Protein AF-A0A935HUW9-F1 (afdb_monomer_lite)

Foldseek 3Di:
DDCPVVPPPDDDDPDDDDDFQPADPVRPDTDDDDDDDDQKDKDFPAQVVQVVVVQWDQDPVRDIDGDGDMDIDGNPVSVVVRQQVVAADPVGGDDDDPPPPDPDDQDQPDCVPPVSVVVSVVVVVVVPPDDD

Structure (mmCIF, N/CA/C/O backbone):
data_AF-A0A935HUW9-F1
#
_entry.id   AF-A0A935HUW9-F1
#
loop_
_atom_site.group_PDB
_atom_site.id
_atom_site.type_symbol
_atom_site.label_atom_id
_atom_site.label_alt_id
_atom_site.label_comp_id
_atom_site.label_asym_id
_atom_site.label_entity_id
_atom_site.label_seq_id
_atom_site.pdbx_PDB_ins_code
_atom_site.Cartn_x
_atom_site.Cartn_y
_atom_site.Cartn_z
_atom_site.occupancy
_atom_site.B_iso_or_equiv
_atom_site.auth_seq_id
_atom_site.auth_comp_id
_atom_site.auth_asym_id
_atom_site.auth_atom_id
_atom_site.pdbx_PDB_model_num
ATOM 1 N N . MET A 1 1 ? -12.481 -4.067 -45.405 1.00 75.75 1 MET A N 1
ATOM 2 C CA . MET A 1 1 ? -11.153 -3.472 -45.170 1.00 75.75 1 MET A CA 1
ATOM 3 C C . MET A 1 1 ? -10.229 -4.597 -44.748 1.00 75.75 1 MET A C 1
ATOM 5 O O . MET A 1 1 ? -10.539 -5.276 -43.775 1.00 75.75 1 MET A O 1
ATOM 9 N N . ASP A 1 2 ? -9.180 -4.850 -45.519 1.00 87.50 2 ASP A N 1
ATOM 10 C CA . ASP A 1 2 ? -8.134 -5.825 -45.211 1.00 87.50 2 ASP A CA 1
ATOM 11 C C . ASP A 1 2 ? -6.940 -5.060 -44.645 1.00 87.50 2 ASP A C 1
ATOM 13 O O . ASP A 1 2 ? -6.201 -4.420 -45.383 1.00 87.50 2 ASP A O 1
ATOM 17 N N . LEU A 1 3 ? -6.748 -5.124 -43.330 1.00 89.38 3 LEU A N 1
ATOM 18 C CA . LEU A 1 3 ? -5.709 -4.354 -42.646 1.00 89.38 3 LEU A CA 1
ATOM 19 C C . LEU A 1 3 ? -4.288 -4.691 -43.119 1.00 89.38 3 LEU A C 1
ATOM 21 O O . LEU A 1 3 ? -3.433 -3.813 -43.087 1.00 89.38 3 LEU A O 1
ATOM 25 N N . LYS A 1 4 ? -4.027 -5.922 -43.581 1.00 87.25 4 LYS A N 1
ATOM 26 C CA . LYS A 1 4 ? -2.692 -6.311 -44.063 1.00 87.25 4 LYS A CA 1
ATOM 27 C C . LYS A 1 4 ? -2.377 -5.697 -45.423 1.00 87.25 4 LYS A C 1
ATOM 29 O O . LYS A 1 4 ? -1.228 -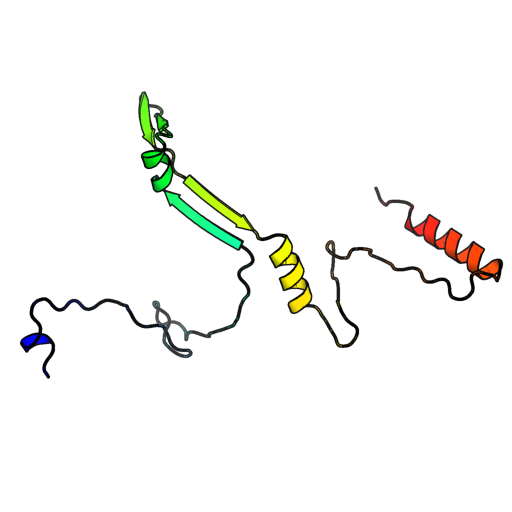5.356 -45.688 1.00 87.25 4 LYS A O 1
ATOM 34 N N . ARG A 1 5 ? -3.385 -5.578 -46.288 1.00 90.69 5 ARG A N 1
ATOM 35 C CA . ARG A 1 5 ? -3.249 -4.964 -47.616 1.00 90.69 5 ARG A CA 1
ATOM 36 C C . ARG A 1 5 ? -3.359 -3.442 -47.553 1.00 90.69 5 ARG A C 1
ATOM 38 O O . ARG A 1 5 ? -2.594 -2.740 -48.207 1.00 90.69 5 ARG A O 1
ATOM 45 N N . ASP A 1 6 ? -4.332 -2.955 -46.790 1.00 94.25 6 ASP A N 1
ATOM 46 C CA . ASP A 1 6 ? -4.763 -1.558 -46.782 1.00 94.25 6 ASP A CA 1
ATOM 47 C C . ASP A 1 6 ? -3.874 -0.686 -45.871 1.00 94.25 6 ASP A C 1
ATOM 49 O O . ASP A 1 6 ? -3.817 0.527 -46.066 1.00 94.25 6 ASP A O 1
ATOM 53 N N . VAL A 1 7 ? -3.138 -1.279 -44.915 1.00 93.25 7 VAL A N 1
ATOM 54 C CA . VAL A 1 7 ? -2.237 -0.563 -43.993 1.00 93.25 7 VAL A CA 1
ATOM 55 C C . VAL A 1 7 ? -0.826 -1.157 -44.037 1.00 93.25 7 VAL A C 1
ATOM 57 O O . VAL A 1 7 ? -0.540 -2.214 -43.476 1.00 93.25 7 VAL A O 1
ATOM 60 N N . LYS A 1 8 ? 0.096 -0.450 -44.698 1.00 90.94 8 LYS A N 1
ATOM 61 C CA . LYS A 1 8 ? 1.508 -0.852 -44.775 1.00 90.94 8 LYS A CA 1
ATOM 62 C C . LYS A 1 8 ? 2.200 -0.674 -43.419 1.00 90.94 8 LYS A C 1
ATOM 64 O O . LYS A 1 8 ? 2.076 0.378 -42.804 1.00 90.94 8 LYS A O 1
ATOM 69 N N . GLY A 1 9 ? 2.971 -1.679 -42.997 1.00 90.62 9 GLY A N 1
ATOM 70 C CA . GLY A 1 9 ? 3.765 -1.624 -41.762 1.00 90.62 9 GLY A CA 1
ATOM 71 C C . GLY A 1 9 ? 2.964 -1.845 -40.477 1.00 90.62 9 GLY A C 1
ATOM 72 O O . GLY A 1 9 ? 3.394 -1.405 -39.417 1.00 90.62 9 GLY A O 1
ATOM 73 N N . ILE A 1 10 ? 1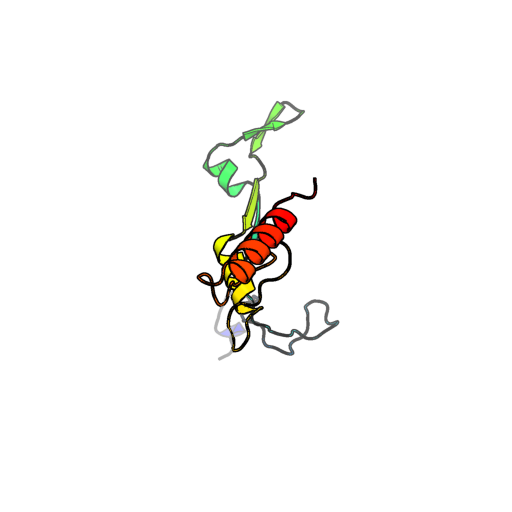.797 -2.496 -40.554 1.00 93.44 10 ILE A N 1
ATOM 74 C CA . ILE A 1 10 ? 0.999 -2.791 -39.363 1.00 93.44 10 ILE A CA 1
ATOM 75 C C . ILE A 1 10 ? 1.752 -3.727 -38.404 1.00 93.44 10 ILE A C 1
ATOM 77 O O . ILE A 1 10 ? 2.183 -4.818 -38.780 1.00 93.44 10 ILE A O 1
ATOM 81 N N . GLU A 1 11 ? 1.875 -3.303 -37.146 1.00 93.06 11 GLU A N 1
ATOM 82 C CA . GLU A 1 11 ? 2.394 -4.117 -36.050 1.00 93.06 11 GLU A CA 1
ATOM 83 C C . GLU A 1 11 ? 1.262 -4.534 -35.114 1.00 93.06 11 GLU A C 1
ATOM 85 O O . GLU A 1 11 ? 0.382 -3.743 -34.774 1.00 93.06 11 GLU A O 1
ATOM 90 N N . TYR A 1 12 ? 1.316 -5.780 -34.652 1.00 93.56 12 TYR A N 1
ATOM 91 C CA . TYR A 1 12 ? 0.394 -6.295 -33.648 1.00 93.56 12 TYR A CA 1
ATOM 92 C C . TYR A 1 12 ? 1.092 -6.291 -32.289 1.00 93.56 12 TYR A C 1
ATOM 94 O O . TYR A 1 12 ? 2.178 -6.854 -32.136 1.00 93.56 12 TYR A O 1
ATOM 102 N N . LYS A 1 13 ? 0.470 -5.642 -31.306 1.00 95.62 13 LYS A N 1
ATOM 103 C CA . LYS A 1 13 ? 0.937 -5.557 -29.917 1.00 95.62 13 LYS A CA 1
ATOM 104 C C . LYS A 1 13 ? -0.220 -5.870 -28.975 1.00 95.62 13 LYS A C 1
ATOM 106 O O . LYS A 1 13 ? -1.384 -5.775 -29.368 1.00 95.62 13 LYS A O 1
ATOM 111 N N . ASP A 1 14 ? 0.105 -6.210 -27.733 1.00 94.44 14 ASP A N 1
ATOM 112 C CA . ASP A 1 14 ? -0.899 -6.328 -26.680 1.00 94.44 14 ASP A CA 1
ATOM 113 C C . ASP A 1 14 ? -1.296 -4.935 -26.183 1.00 94.44 14 ASP A C 1
ATOM 115 O O . ASP A 1 14 ? -0.524 -4.251 -25.513 1.00 94.44 14 ASP A O 1
ATOM 119 N N . LEU A 1 15 ? -2.474 -4.484 -26.608 1.00 95.38 15 LEU A N 1
ATOM 120 C CA . LEU A 1 15 ? -2.989 -3.135 -26.353 1.00 95.38 15 LEU A CA 1
ATOM 121 C C . LEU A 1 15 ? -4.369 -3.157 -25.692 1.00 95.38 15 LEU A C 1
ATOM 123 O O . LEU A 1 15 ? -4.934 -2.101 -25.406 1.00 95.38 15 LEU A O 1
ATOM 127 N N . ARG A 1 16 ? -4.952 -4.345 -25.500 1.00 96.25 16 ARG A N 1
ATOM 128 C CA . ARG A 1 16 ? -6.306 -4.477 -24.961 1.00 96.25 16 ARG A CA 1
ATOM 129 C C . ARG A 1 16 ? -6.249 -4.692 -23.458 1.00 96.25 16 ARG A C 1
ATOM 131 O O . ARG A 1 16 ? -5.347 -5.337 -22.940 1.00 96.25 16 ARG A O 1
ATOM 138 N N . VAL A 1 17 ? -7.279 -4.224 -22.765 1.00 96.12 17 VAL A N 1
ATOM 139 C CA . VAL A 1 17 ? -7.487 -4.610 -21.371 1.00 96.12 17 VAL A CA 1
ATOM 140 C C . VAL A 1 17 ? -8.049 -6.029 -21.338 1.00 96.12 17 VAL A C 1
ATOM 142 O O . VAL A 1 17 ? -8.905 -6.409 -22.146 1.00 96.12 17 VAL A O 1
ATOM 145 N N . VAL A 1 18 ? -7.528 -6.818 -20.411 1.00 96.25 18 VAL A N 1
ATOM 146 C CA . VAL A 1 18 ? -7.970 -8.183 -20.143 1.00 96.25 18 VAL A CA 1
ATOM 147 C C . VAL A 1 18 ? -9.415 -8.213 -19.633 1.00 96.25 18 VAL A C 1
ATOM 149 O O . VAL A 1 18 ? -9.873 -7.269 -18.984 1.00 96.25 18 VAL A O 1
ATOM 152 N N . LYS A 1 19 ? -10.142 -9.297 -19.913 1.00 96.94 19 LYS A N 1
ATOM 153 C CA . LYS A 1 19 ? -11.491 -9.530 -19.371 1.00 96.94 19 LYS A CA 1
ATOM 154 C C . LYS A 1 19 ? -11.475 -10.655 -18.341 1.00 96.94 19 LYS A C 1
ATOM 156 O O . LYS A 1 19 ? -10.656 -11.568 -18.410 1.00 96.94 19 LYS A O 1
ATOM 161 N N . GLU A 1 20 ? -12.405 -10.597 -17.393 1.00 97.38 20 GLU A N 1
ATOM 162 C CA . GLU A 1 20 ? -12.604 -11.689 -16.443 1.00 97.38 20 GLU A CA 1
ATOM 163 C C . GLU A 1 20 ? -12.953 -12.993 -17.181 1.00 97.38 20 GLU A C 1
ATOM 165 O O . GLU A 1 20 ? -13.722 -12.994 -18.144 1.00 97.38 20 GLU A O 1
ATOM 170 N N . GLY A 1 21 ? -12.359 -14.102 -16.742 1.00 97.19 21 GLY A N 1
ATOM 171 C CA . GLY A 1 21 ? -12.525 -15.427 -17.337 1.00 97.19 21 GLY A CA 1
ATOM 172 C C . GLY A 1 21 ? -11.552 -15.770 -18.471 1.00 97.19 21 GLY A C 1
ATOM 173 O O . GLY A 1 21 ? -11.542 -16.927 -18.898 1.00 97.19 21 GLY A O 1
ATOM 174 N N . GLU A 1 22 ? -10.734 -14.823 -18.942 1.00 97.38 22 GLU A N 1
ATOM 175 C CA . GLU A 1 22 ? -9.672 -15.095 -19.922 1.00 97.38 22 GLU A CA 1
ATOM 176 C C . GLU A 1 22 ? -8.538 -15.941 -19.323 1.00 97.38 22 GLU A C 1
ATOM 178 O O . GLU A 1 22 ? -8.369 -16.004 -18.106 1.00 97.38 22 GLU A O 1
ATOM 183 N N . GLU A 1 23 ? -7.774 -16.628 -20.173 1.00 97.12 23 GLU A N 1
ATOM 184 C CA . GLU A 1 23 ? -6.675 -17.493 -19.733 1.00 97.12 23 GLU A CA 1
ATOM 185 C C . GLU A 1 23 ? -5.495 -16.688 -19.183 1.00 97.12 23 GLU A C 1
ATOM 187 O O . GLU A 1 23 ? -5.158 -15.609 -19.677 1.00 97.12 23 GLU A O 1
ATOM 192 N N . THR A 1 24 ? -4.821 -17.247 -18.180 1.00 95.81 24 THR A N 1
ATOM 193 C CA . THR A 1 24 ? -3.508 -16.762 -17.759 1.00 95.81 24 THR A CA 1
ATOM 194 C C . THR A 1 24 ? -2.463 -16.978 -18.854 1.00 95.81 24 THR A C 1
ATOM 196 O O . THR A 1 24 ? -2.604 -17.839 -19.721 1.00 95.81 24 THR A O 1
ATOM 199 N N . ILE A 1 25 ? -1.363 -16.222 -18.796 1.00 93.75 25 ILE A N 1
ATOM 200 C CA . ILE A 1 25 ? -0.262 -16.317 -19.774 1.00 93.75 25 ILE A CA 1
ATOM 201 C C . ILE A 1 25 ? 0.322 -17.741 -19.831 1.00 93.75 25 ILE A C 1
ATOM 203 O O . ILE A 1 25 ? 0.706 -18.212 -20.900 1.00 93.75 25 ILE A O 1
ATOM 207 N N . ASP A 1 26 ? 0.348 -18.450 -18.699 1.00 95.81 26 ASP A N 1
ATOM 208 C CA 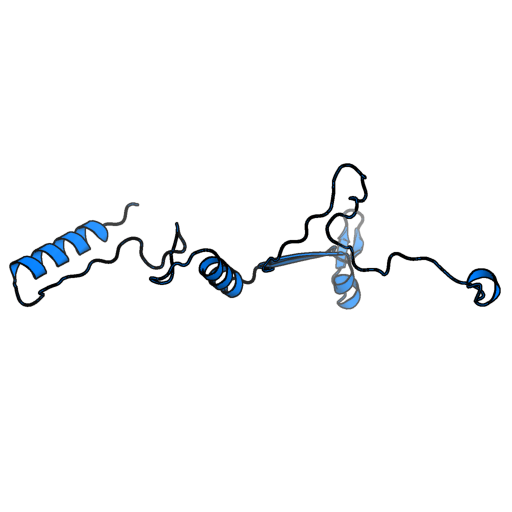. ASP A 1 26 ? 0.795 -19.845 -18.607 1.00 95.81 26 ASP A CA 1
ATOM 209 C C . ASP A 1 26 ? -0.301 -20.883 -18.927 1.00 95.81 26 ASP A C 1
ATOM 211 O O . ASP A 1 26 ? -0.022 -22.082 -18.909 1.00 95.81 26 ASP A O 1
ATOM 215 N N . ARG A 1 27 ? -1.530 -20.432 -19.229 1.00 94.44 27 ARG A N 1
ATOM 216 C CA . ARG A 1 27 ? -2.730 -21.225 -19.561 1.00 94.44 27 ARG A CA 1
ATOM 217 C C . ARG A 1 27 ? -3.151 -22.256 -18.513 1.00 94.44 27 ARG A C 1
ATOM 219 O O . ARG A 1 27 ? -3.834 -23.226 -18.834 1.00 94.44 27 ARG A O 1
ATOM 226 N N . LYS A 1 28 ? -2.755 -22.075 -17.252 1.00 96.94 28 LYS A N 1
ATOM 227 C CA . LYS A 1 28 ? -3.114 -23.008 -16.169 1.00 96.94 28 LYS A CA 1
ATOM 228 C C . LYS A 1 28 ? -4.408 -22.640 -15.456 1.00 96.94 28 LYS A C 1
ATOM 230 O O . LYS A 1 28 ? -4.969 -23.474 -14.749 1.00 96.94 28 LYS A O 1
ATOM 235 N N . SER A 1 29 ? -4.875 -21.404 -15.598 1.00 96.75 29 SER A N 1
ATOM 236 C CA . SER A 1 29 ? -6.046 -20.907 -14.880 1.00 96.75 29 SER A CA 1
ATOM 237 C C . SER A 1 29 ? -6.729 -19.761 -15.629 1.00 96.75 29 SER A C 1
ATOM 239 O O . SER A 1 29 ? -6.302 -19.343 -16.706 1.00 96.75 29 SER A O 1
ATOM 241 N N . LYS A 1 30 ? -7.850 -19.290 -15.071 1.00 97.81 30 LYS A N 1
ATOM 242 C CA . LYS A 1 30 ? -8.617 -18.156 -15.591 1.00 97.81 30 LYS A CA 1
ATOM 243 C C . LYS A 1 30 ? -8.428 -16.931 -14.708 1.00 97.81 30 LYS A C 1
ATOM 245 O O . LYS A 1 30 ? -8.349 -17.043 -13.485 1.00 97.81 30 LYS A O 1
ATOM 250 N N . ILE A 1 31 ? -8.399 -15.765 -15.336 1.00 97.31 31 ILE A N 1
ATOM 251 C CA . ILE A 1 31 ? -8.226 -14.475 -14.681 1.00 97.31 31 ILE A CA 1
ATOM 252 C C . ILE A 1 31 ? -9.511 -14.106 -13.944 1.00 97.31 31 ILE A C 1
ATOM 254 O O . ILE A 1 31 ? -10.586 -14.053 -14.539 1.00 97.31 31 ILE A O 1
ATOM 258 N N . LYS A 1 32 ? -9.380 -13.826 -12.647 1.00 97.06 32 LYS A N 1
ATOM 259 C CA . LYS A 1 32 ? -10.427 -13.243 -11.804 1.00 97.06 32 LYS A CA 1
ATOM 260 C C . LYS A 1 32 ? -10.097 -11.776 -11.563 1.00 97.06 32 LYS A C 1
ATOM 262 O O . LYS A 1 32 ? -8.951 -11.463 -11.235 1.00 97.06 32 LYS A O 1
ATOM 267 N N . ILE A 1 33 ? -11.079 -10.890 -11.692 1.00 96.56 33 ILE A N 1
ATOM 268 C CA . ILE A 1 33 ? -10.877 -9.454 -11.471 1.00 96.56 33 ILE A CA 1
ATOM 269 C C . ILE A 1 33 ? -11.506 -9.078 -10.131 1.00 96.56 33 ILE A C 1
ATOM 271 O O . ILE A 1 33 ? -12.686 -9.307 -9.890 1.00 96.56 33 ILE A O 1
ATOM 275 N N . THR A 1 34 ? -10.709 -8.488 -9.243 1.00 95.94 34 THR A N 1
ATOM 276 C CA . THR A 1 34 ? -11.183 -7.961 -7.960 1.00 95.94 34 THR A CA 1
ATOM 277 C C . THR A 1 34 ? -10.833 -6.490 -7.831 1.00 95.94 34 THR A C 1
ATOM 279 O O . THR A 1 34 ? -9.860 -6.014 -8.417 1.00 95.94 34 THR A O 1
ATOM 282 N N . ARG A 1 35 ? -11.619 -5.765 -7.036 1.00 95.06 35 ARG A N 1
ATOM 283 C CA . ARG A 1 35 ? -11.256 -4.415 -6.605 1.00 95.06 35 ARG A CA 1
ATOM 284 C C . ARG A 1 35 ? -10.277 -4.513 -5.443 1.00 95.06 35 ARG A C 1
ATOM 286 O O . ARG A 1 35 ? -10.417 -5.384 -4.586 1.00 95.06 35 ARG A O 1
ATOM 293 N N . ALA A 1 36 ? -9.296 -3.624 -5.437 1.00 95.19 36 ALA A N 1
ATOM 294 C CA . ALA A 1 36 ? -8.294 -3.519 -4.391 1.00 95.19 36 ALA A CA 1
ATOM 295 C C . ALA A 1 36 ? -7.902 -2.051 -4.210 1.00 95.19 36 ALA A C 1
ATOM 297 O O . ALA A 1 36 ? -8.045 -1.247 -5.133 1.00 95.19 36 ALA A O 1
ATOM 298 N N . ILE A 1 37 ? -7.397 -1.721 -3.024 1.00 96.06 37 ILE A N 1
ATOM 299 C CA . ILE A 1 37 ? -6.812 -0.414 -2.734 1.00 96.06 37 ILE A CA 1
ATOM 300 C C . ILE A 1 37 ? -5.296 -0.585 -2.721 1.00 96.06 37 ILE A C 1
ATOM 302 O O . ILE A 1 37 ? -4.759 -1.386 -1.957 1.00 96.06 37 ILE A O 1
ATOM 306 N N . GLU A 1 38 ? -4.598 0.167 -3.567 1.00 97.38 38 GLU A N 1
ATOM 307 C CA . GLU A 1 38 ? -3.138 0.190 -3.563 1.00 97.38 38 GLU A CA 1
ATOM 308 C C . GLU A 1 38 ? -2.638 0.996 -2.358 1.00 97.38 38 GLU A C 1
ATOM 310 O O . GLU A 1 38 ? -2.715 2.230 -2.335 1.00 97.38 38 GLU A O 1
ATOM 315 N N . VAL A 1 39 ? -2.132 0.283 -1.350 1.00 97.38 39 VAL A N 1
ATOM 316 C CA . VAL A 1 39 ? -1.550 0.866 -0.129 1.00 97.38 39 VAL A CA 1
ATOM 317 C C . VAL A 1 39 ? -0.046 1.109 -0.238 1.00 97.38 39 VAL A C 1
ATOM 319 O O . VAL A 1 39 ? 0.514 1.848 0.566 1.00 97.38 39 VAL A O 1
ATOM 322 N N . GLY A 1 40 ? 0.614 0.531 -1.240 1.00 97.94 40 GLY A N 1
ATOM 323 C CA . GLY A 1 40 ? 2.038 0.715 -1.470 1.00 97.94 40 GLY A CA 1
ATOM 324 C C . GLY A 1 40 ? 2.497 0.163 -2.813 1.00 97.94 40 GLY A C 1
ATOM 325 O O . GLY A 1 40 ? 1.792 -0.623 -3.446 1.00 97.94 40 GLY A O 1
ATOM 326 N N . HIS A 1 41 ? 3.692 0.580 -3.220 1.00 98.44 41 HIS A N 1
ATOM 327 C CA . HIS A 1 41 ? 4.301 0.224 -4.496 1.00 98.44 41 HIS A CA 1
ATOM 328 C C . HIS A 1 41 ? 5.820 0.119 -4.350 1.00 98.44 41 HIS A C 1
ATOM 330 O O . HIS A 1 41 ? 6.448 0.905 -3.635 1.00 98.44 41 HIS A O 1
ATOM 336 N N . ILE A 1 42 ? 6.413 -0.836 -5.062 1.00 98.12 42 ILE A N 1
ATOM 337 C CA . ILE A 1 42 ? 7.863 -0.995 -5.180 1.00 98.12 42 ILE A CA 1
ATOM 338 C C . ILE A 1 42 ? 8.293 -0.854 -6.641 1.00 98.12 42 ILE A C 1
ATOM 340 O O . ILE A 1 42 ? 7.711 -1.466 -7.534 1.00 98.12 42 ILE A O 1
ATOM 344 N N . PHE A 1 43 ? 9.333 -0.069 -6.896 1.00 98.06 43 PHE A N 1
ATOM 345 C CA . PHE A 1 43 ? 9.835 0.174 -8.244 1.00 98.06 43 PHE A CA 1
ATOM 346 C C . PHE A 1 43 ? 11.310 -0.191 -8.357 1.00 98.06 43 PHE A C 1
ATOM 348 O O . PHE A 1 43 ? 12.139 0.252 -7.562 1.00 98.06 43 PHE A O 1
ATOM 355 N N . LYS A 1 44 ? 11.652 -0.932 -9.415 1.00 98.00 44 LYS A N 1
ATOM 356 C CA . LYS A 1 44 ? 13.027 -1.027 -9.914 1.00 98.00 44 LYS A CA 1
ATOM 357 C C . LYS A 1 44 ? 13.259 0.162 -10.838 1.00 98.00 44 LYS A C 1
ATOM 359 O O . LYS A 1 44 ? 12.817 0.149 -11.983 1.00 98.00 44 LYS A O 1
ATOM 364 N N . LEU A 1 45 ? 13.904 1.203 -10.324 1.00 97.75 45 LEU A N 1
ATOM 365 C CA . LEU A 1 45 ? 14.145 2.432 -11.081 1.00 97.75 45 LEU A CA 1
ATOM 366 C C . LEU A 1 45 ? 15.341 2.303 -12.030 1.00 97.75 45 LEU A C 1
ATOM 368 O O . LEU A 1 45 ? 15.439 3.058 -12.998 1.00 97.75 45 LEU A O 1
ATOM 372 N N . GLY A 1 46 ? 16.239 1.352 -11.759 1.00 97.94 46 GLY A N 1
ATOM 373 C CA . GLY A 1 46 ? 17.470 1.195 -12.522 1.00 97.94 46 GLY A CA 1
ATOM 374 C C . GLY A 1 46 ? 18.331 2.445 -12.378 1.00 97.94 46 GLY A C 1
ATOM 375 O O . GLY A 1 46 ? 18.464 2.982 -11.281 1.00 97.94 46 GLY A O 1
ATOM 376 N N . THR A 1 47 ? 18.885 2.928 -13.482 1.00 98.12 47 THR A N 1
ATOM 377 C CA . THR A 1 47 ? 19.804 4.074 -13.503 1.00 98.12 47 THR A CA 1
ATOM 378 C C . THR A 1 47 ? 19.132 5.384 -13.915 1.00 98.12 47 THR A C 1
ATOM 380 O O . THR A 1 47 ? 19.784 6.423 -13.912 1.00 98.12 47 THR A O 1
ATOM 383 N N . LYS A 1 48 ? 17.819 5.372 -14.205 1.00 97.56 48 LYS A N 1
ATOM 384 C CA . LYS A 1 48 ? 17.069 6.506 -14.780 1.00 97.56 48 LYS A CA 1
ATOM 385 C C . LYS A 1 48 ? 17.352 7.847 -14.092 1.00 97.56 48 LYS A C 1
ATOM 387 O O . LYS A 1 48 ? 17.575 8.849 -14.762 1.00 97.56 48 LYS A O 1
ATOM 392 N N . TYR A 1 49 ? 17.304 7.875 -12.760 1.00 97.62 49 TYR A N 1
ATOM 393 C CA . TYR A 1 49 ? 17.542 9.099 -11.987 1.00 97.62 49 TYR A CA 1
ATOM 394 C C . TYR A 1 49 ? 19.024 9.341 -11.720 1.00 97.62 49 TYR A C 1
ATOM 396 O O . TYR A 1 49 ? 19.460 10.487 -11.730 1.00 97.62 49 TYR A O 1
ATOM 404 N N . ALA A 1 50 ? 19.797 8.276 -11.509 1.00 97.62 50 ALA A N 1
ATOM 405 C CA . ALA A 1 50 ? 21.227 8.373 -11.263 1.00 97.62 50 ALA A CA 1
ATOM 406 C C . ALA A 1 50 ? 21.973 8.995 -12.452 1.00 97.62 50 ALA A C 1
ATOM 408 O O . ALA A 1 50 ? 22.805 9.875 -12.257 1.00 97.62 50 ALA A O 1
ATOM 409 N N . GLU A 1 51 ? 21.622 8.609 -13.680 1.00 97.31 51 GLU A N 1
ATOM 410 C CA . GLU A 1 51 ? 22.168 9.200 -14.906 1.00 97.31 51 GLU A CA 1
ATOM 411 C C . GLU A 1 51 ? 21.772 10.671 -15.055 1.00 97.31 51 GLU A C 1
ATOM 413 O O . GLU A 1 51 ? 22.627 11.513 -15.317 1.00 97.31 51 GLU A O 1
ATOM 418 N N . ALA A 1 52 ? 20.495 10.995 -14.831 1.00 97.62 52 ALA A N 1
ATOM 419 C CA . ALA A 1 52 ? 19.990 12.359 -14.968 1.00 97.62 52 ALA A CA 1
ATOM 420 C C . ALA A 1 52 ? 20.578 13.334 -13.930 1.00 97.62 52 ALA A C 1
ATOM 422 O O . ALA A 1 52 ? 20.748 14.513 -14.228 1.00 97.62 52 ALA A O 1
ATOM 423 N N . LEU A 1 53 ? 20.874 12.854 -12.717 1.00 97.62 53 LEU A N 1
ATOM 424 C CA . LEU A 1 53 ? 21.365 13.666 -11.596 1.00 97.62 53 LEU A CA 1
ATOM 425 C C . LEU A 1 53 ? 22.882 13.558 -11.377 1.00 97.62 53 LEU A C 1
ATOM 427 O O . LEU A 1 53 ? 23.413 14.207 -10.480 1.00 97.62 53 LEU A O 1
ATOM 431 N N . GLY A 1 54 ? 23.583 12.733 -12.160 1.00 96.56 54 GLY A N 1
ATOM 432 C CA . GLY A 1 54 ? 25.023 12.512 -12.011 1.00 96.56 54 GLY A CA 1
ATOM 433 C C . GLY A 1 54 ? 25.420 11.731 -10.752 1.00 96.56 54 GLY A C 1
ATOM 434 O O . GLY A 1 54 ? 26.556 11.844 -10.298 1.00 96.56 54 GLY A O 1
ATOM 435 N N . ALA A 1 55 ? 24.516 10.932 -10.179 1.00 97.88 55 ALA A N 1
ATOM 436 C CA . ALA A 1 55 ? 24.815 10.103 -9.013 1.00 97.88 55 ALA A CA 1
ATOM 437 C C . ALA A 1 55 ? 25.590 8.842 -9.435 1.00 97.88 55 ALA A C 1
ATOM 439 O O . ALA A 1 55 ? 25.012 7.864 -9.920 1.00 97.88 55 ALA A O 1
ATOM 440 N N . LYS A 1 56 ? 26.911 8.868 -9.248 1.00 97.88 56 LYS A N 1
ATOM 441 C CA . LYS A 1 56 ? 27.831 7.790 -9.633 1.00 97.88 56 LYS A CA 1
ATOM 442 C C . LYS A 1 56 ? 28.632 7.265 -8.442 1.00 97.88 56 LYS A C 1
ATOM 444 O O . LYS A 1 56 ? 28.766 7.944 -7.428 1.00 97.88 56 LYS A O 1
ATOM 449 N N . PHE A 1 57 ? 29.189 6.070 -8.595 1.00 97.44 57 PHE A N 1
ATOM 450 C CA . PHE A 1 57 ? 30.153 5.469 -7.675 1.00 97.44 57 PHE A CA 1
ATOM 451 C C . PHE A 1 57 ? 31.315 4.847 -8.462 1.00 97.44 57 PHE A C 1
ATOM 453 O O . PHE A 1 57 ? 31.168 4.550 -9.648 1.00 97.44 57 PHE A O 1
ATOM 460 N N . LEU A 1 58 ? 32.462 4.654 -7.807 1.00 98.12 58 LEU A N 1
ATOM 461 C CA . LEU A 1 58 ? 33.566 3.863 -8.350 1.00 98.12 58 LEU A CA 1
ATOM 462 C C . LEU A 1 58 ? 33.374 2.402 -7.951 1.00 98.12 58 LEU A C 1
ATOM 464 O O . LEU A 1 58 ? 33.155 2.107 -6.774 1.00 98.12 58 LEU A O 1
ATOM 468 N N . ASP A 1 59 ? 33.441 1.500 -8.921 1.00 96.56 59 ASP A N 1
ATOM 469 C CA . ASP A 1 59 ? 33.453 0.067 -8.642 1.00 96.56 59 ASP A CA 1
ATOM 470 C C . ASP A 1 59 ? 34.833 -0.414 -8.149 1.00 96.56 59 ASP A C 1
ATOM 472 O O . ASP A 1 59 ? 35.767 0.368 -7.959 1.00 96.56 59 ASP A O 1
ATOM 476 N N . ALA A 1 60 ? 34.959 -1.725 -7.924 1.00 96.56 60 ALA A N 1
ATOM 477 C CA . ALA A 1 60 ? 36.191 -2.346 -7.439 1.00 96.56 60 ALA A CA 1
ATOM 478 C C . ALA A 1 60 ? 37.387 -2.200 -8.403 1.00 96.56 60 ALA A C 1
ATOM 480 O O . ALA A 1 60 ? 38.529 -2.350 -7.974 1.00 96.56 60 ALA A O 1
ATOM 481 N N . GLU A 1 61 ? 37.140 -1.896 -9.679 1.00 97.00 61 GLU A N 1
ATOM 482 C CA . GLU A 1 61 ? 38.162 -1.679 -10.710 1.00 97.00 61 GLU A CA 1
ATOM 483 C C . GLU A 1 61 ? 38.487 -0.184 -10.887 1.00 97.00 61 GLU A C 1
ATOM 485 O O . GLU A 1 61 ? 39.335 0.182 -11.700 1.00 97.00 61 GLU A O 1
ATOM 490 N N . GLY A 1 62 ? 37.836 0.696 -10.116 1.00 95.94 62 GLY A N 1
ATOM 491 C CA . GLY A 1 62 ? 38.009 2.144 -10.202 1.00 95.94 62 GLY A CA 1
ATOM 492 C C . GLY A 1 62 ? 37.260 2.779 -11.374 1.00 95.94 62 GLY A C 1
ATOM 493 O O . GLY A 1 62 ? 37.583 3.903 -11.764 1.00 95.94 62 GLY A O 1
ATOM 494 N N . LYS A 1 63 ? 36.265 2.094 -11.949 1.00 97.50 63 LYS A N 1
ATOM 495 C CA . LYS A 1 63 ? 35.436 2.635 -13.028 1.00 97.50 63 LYS A CA 1
ATOM 496 C C . LYS A 1 63 ? 34.190 3.315 -12.464 1.00 97.50 63 LYS A C 1
ATOM 498 O O . LYS A 1 63 ? 33.510 2.791 -11.583 1.00 97.50 63 LYS A O 1
ATOM 503 N N . GLU A 1 64 ? 33.866 4.487 -13.008 1.00 97.56 64 GLU A N 1
ATOM 504 C CA . GLU A 1 64 ? 32.626 5.188 -12.680 1.00 97.56 64 GLU A CA 1
ATOM 505 C C . GLU A 1 64 ? 31.401 4.477 -13.266 1.00 97.56 64 GLU A C 1
ATOM 507 O O . GLU A 1 64 ? 31.296 4.294 -14.482 1.00 97.56 64 GLU A O 1
ATOM 512 N N . ASN A 1 65 ? 30.427 4.172 -12.410 1.00 97.69 65 ASN A N 1
ATOM 513 C CA . ASN A 1 65 ? 29.129 3.632 -12.802 1.00 97.69 65 ASN A CA 1
ATOM 514 C C . ASN A 1 65 ? 27.989 4.428 -12.140 1.00 97.69 65 ASN A C 1
ATOM 516 O O . ASN A 1 65 ? 28.138 4.882 -11.002 1.00 97.69 65 ASN A O 1
ATOM 520 N N . PRO A 1 66 ? 26.837 4.611 -12.812 1.00 98.12 66 PRO A N 1
ATOM 521 C CA . PRO A 1 66 ? 25.654 5.181 -12.176 1.00 98.12 66 PRO A CA 1
ATOM 522 C C . PRO A 1 66 ? 25.107 4.235 -11.103 1.00 98.12 66 PRO A C 1
ATOM 524 O O . PRO A 1 66 ? 25.136 3.011 -11.248 1.00 98.12 66 PRO A O 1
ATOM 527 N N . VAL A 1 67 ? 24.562 4.802 -10.029 1.00 98.06 67 VAL A N 1
ATOM 528 C CA . VAL A 1 67 ? 23.926 4.018 -8.962 1.00 98.06 67 VAL A CA 1
ATOM 529 C C . VAL A 1 67 ? 22.665 3.318 -9.494 1.00 98.06 67 VAL A C 1
ATOM 531 O O . VAL A 1 67 ? 21.804 3.946 -10.108 1.00 98.06 67 VAL A O 1
ATOM 534 N N . ILE A 1 68 ? 22.522 2.015 -9.225 1.00 98.06 68 ILE A N 1
ATOM 535 C CA . ILE A 1 68 ? 21.278 1.274 -9.486 1.00 98.06 68 ILE A CA 1
ATOM 536 C C . ILE A 1 68 ? 20.296 1.553 -8.349 1.00 98.06 68 ILE A C 1
ATOM 538 O O . ILE A 1 68 ? 20.601 1.319 -7.181 1.00 98.06 68 ILE A O 1
ATOM 542 N N . MET A 1 69 ? 19.100 2.024 -8.691 1.00 98.38 69 MET A N 1
ATOM 543 C CA . MET A 1 69 ? 18.127 2.512 -7.721 1.00 98.38 69 MET A CA 1
ATOM 544 C C . MET A 1 69 ? 16.868 1.645 -7.652 1.00 98.38 69 MET A C 1
ATOM 546 O O . MET A 1 69 ? 16.367 1.118 -8.653 1.00 98.38 69 MET A O 1
ATOM 550 N N . GLY A 1 70 ? 16.314 1.576 -6.445 1.00 98.12 70 GLY A N 1
ATOM 551 C CA . GLY A 1 70 ? 14.959 1.117 -6.166 1.00 98.12 70 GLY A CA 1
ATOM 552 C C . GLY A 1 70 ? 14.192 2.173 -5.372 1.00 98.12 70 GLY A C 1
ATOM 553 O O . GLY A 1 70 ? 14.796 3.039 -4.741 1.00 98.12 70 GLY A O 1
ATOM 554 N N . SER A 1 71 ? 12.866 2.109 -5.408 1.00 98.06 71 SER A N 1
ATOM 555 C CA . SER A 1 71 ? 11.988 2.951 -4.589 1.00 98.06 71 SER A CA 1
ATOM 556 C C . SER A 1 71 ? 10.896 2.101 -3.957 1.00 98.06 71 SER A C 1
ATOM 558 O O . SER A 1 71 ? 10.394 1.168 -4.584 1.00 98.06 71 SER A O 1
ATOM 560 N N . TYR A 1 72 ? 10.552 2.424 -2.713 1.00 98.25 72 TYR A N 1
ATOM 561 C CA . TYR A 1 72 ? 9.595 1.692 -1.895 1.00 98.25 72 TYR A CA 1
ATOM 562 C C . TYR A 1 72 ? 8.700 2.715 -1.203 1.00 98.25 72 TYR A C 1
ATOM 564 O O . TYR A 1 72 ? 9.194 3.559 -0.456 1.00 98.25 72 TYR A O 1
ATOM 572 N N . GLY A 1 73 ? 7.400 2.664 -1.477 1.00 98.06 73 GLY A N 1
ATOM 573 C CA . GLY A 1 73 ? 6.429 3.594 -0.911 1.00 98.06 73 GLY A CA 1
ATOM 574 C C . GLY A 1 73 ? 5.265 2.855 -0.272 1.00 98.06 73 GLY A C 1
ATOM 575 O O . GLY A 1 73 ? 4.705 1.945 -0.879 1.00 98.06 73 GLY A O 1
ATOM 576 N N . ILE A 1 74 ? 4.888 3.273 0.936 1.00 98.19 74 ILE A N 1
ATOM 577 C CA . ILE A 1 74 ? 3.665 2.851 1.625 1.00 98.19 74 ILE A CA 1
ATOM 578 C C . ILE A 1 74 ? 2.906 4.120 2.006 1.00 98.19 74 ILE A C 1
ATOM 580 O O . ILE A 1 74 ? 3.462 5.008 2.650 1.00 98.19 74 ILE A O 1
ATOM 584 N N . GLY A 1 75 ? 1.640 4.216 1.609 1.00 97.50 75 GLY A N 1
ATOM 585 C CA . GLY A 1 75 ? 0.758 5.294 2.042 1.00 97.50 75 GLY A CA 1
ATOM 586 C C . GLY A 1 75 ? 0.239 4.989 3.439 1.00 97.50 75 GLY A C 1
ATOM 587 O O . GLY A 1 75 ? -0.723 4.235 3.569 1.00 97.50 75 GLY A O 1
ATOM 588 N N . VAL A 1 76 ? 0.863 5.543 4.478 1.00 95.44 76 VAL A N 1
ATOM 589 C CA . VAL A 1 76 ? 0.539 5.241 5.885 1.00 95.44 76 VAL A CA 1
ATOM 590 C C . VAL A 1 76 ? -0.918 5.590 6.205 1.00 95.44 76 VAL A C 1
ATOM 592 O O . VAL A 1 76 ? -1.677 4.741 6.674 1.00 95.44 76 VAL A O 1
ATOM 595 N N . GLU A 1 77 ? -1.356 6.795 5.851 1.00 95.69 77 GLU A N 1
ATOM 596 C CA . GLU A 1 77 ? -2.725 7.275 6.068 1.00 95.69 77 GLU A CA 1
ATOM 597 C C . GLU A 1 77 ? -3.723 6.483 5.222 1.00 95.69 77 GLU A C 1
ATOM 599 O O . GLU A 1 77 ? -4.793 6.092 5.693 1.00 95.69 77 GLU A O 1
ATOM 604 N N . ARG A 1 78 ? -3.348 6.176 3.973 1.00 96.75 78 ARG A N 1
ATOM 605 C CA . ARG A 1 78 ? -4.165 5.335 3.092 1.00 96.75 78 ARG A CA 1
ATOM 606 C C . ARG A 1 78 ? -4.308 3.926 3.650 1.00 96.75 78 ARG A C 1
ATOM 608 O O . ARG A 1 78 ? -5.378 3.342 3.518 1.00 96.75 78 ARG A O 1
ATOM 615 N N . THR A 1 79 ? -3.267 3.381 4.267 1.00 95.12 79 THR A N 1
ATOM 616 C CA . THR A 1 79 ? -3.298 2.053 4.886 1.00 95.12 79 THR A CA 1
ATOM 617 C C . THR A 1 79 ? -4.283 2.039 6.049 1.00 95.12 79 THR A C 1
ATOM 619 O O . THR A 1 79 ? -5.128 1.148 6.106 1.00 95.12 79 THR A O 1
ATOM 622 N N . ALA A 1 80 ? -4.254 3.060 6.911 1.00 93.38 80 ALA A N 1
ATOM 623 C CA . ALA A 1 80 ? -5.221 3.202 7.999 1.00 93.38 80 ALA A CA 1
ATOM 624 C C . ALA A 1 80 ? -6.666 3.311 7.476 1.00 93.38 80 ALA A C 1
ATOM 626 O O . ALA A 1 80 ? -7.543 2.574 7.924 1.00 93.38 80 ALA A O 1
ATOM 627 N N . ALA A 1 81 ? -6.911 4.155 6.468 1.00 94.94 81 ALA A N 1
ATOM 628 C CA . ALA A 1 81 ? -8.231 4.277 5.845 1.00 94.94 81 ALA A CA 1
ATOM 629 C C . ALA A 1 81 ? -8.692 2.966 5.176 1.00 94.94 81 ALA A C 1
ATOM 631 O O . ALA A 1 81 ? -9.835 2.550 5.344 1.00 94.94 81 ALA A O 1
ATOM 632 N N . SER A 1 82 ? -7.792 2.273 4.472 1.00 95.62 82 SER A N 1
ATOM 633 C CA . SER A 1 82 ? -8.083 0.988 3.814 1.00 95.62 82 SER A CA 1
ATOM 634 C C . SER A 1 82 ? -8.384 -0.119 4.819 1.00 95.62 82 SER A C 1
ATOM 636 O O . SER A 1 82 ? -9.170 -1.019 4.523 1.00 95.62 82 SER A O 1
ATOM 638 N N . PHE A 1 83 ? -7.763 -0.069 6.001 1.00 94.88 83 PHE A N 1
ATOM 639 C CA . PHE A 1 83 ? -8.087 -0.976 7.092 1.00 94.88 83 PHE A CA 1
ATOM 640 C C . PHE A 1 83 ? -9.518 -0.742 7.577 1.00 94.88 83 PHE A C 1
ATOM 642 O O . PHE A 1 83 ? -10.270 -1.708 7.685 1.00 94.88 83 PHE A O 1
ATOM 649 N N . ILE A 1 84 ? -9.900 0.516 7.824 1.00 95.19 84 ILE A N 1
ATOM 650 C CA . ILE A 1 84 ? -11.258 0.876 8.261 1.00 95.19 84 ILE A CA 1
ATOM 651 C C . ILE A 1 84 ? -12.294 0.429 7.221 1.00 95.19 84 ILE A C 1
ATOM 653 O O . ILE A 1 84 ? -13.279 -0.209 7.587 1.00 95.19 84 ILE A O 1
ATOM 657 N N . GLU A 1 85 ? -12.039 0.677 5.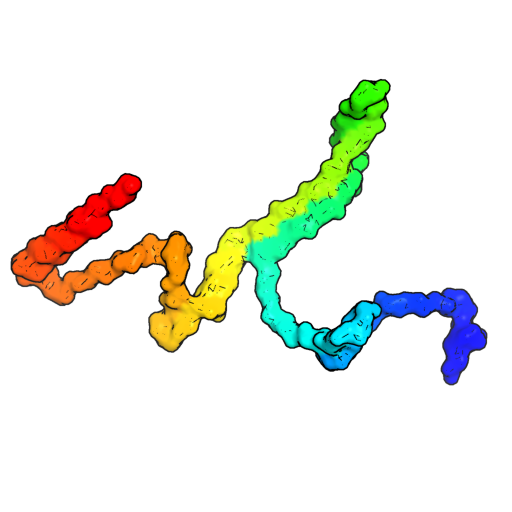933 1.00 95.31 85 GLU A N 1
ATOM 658 C CA . GLU A 1 85 ? -12.917 0.266 4.824 1.00 95.31 85 GLU A CA 1
ATOM 659 C C . GLU A 1 85 ? -13.203 -1.245 4.832 1.00 95.31 85 GLU A C 1
ATOM 661 O O . GLU A 1 85 ? -14.315 -1.679 4.547 1.00 95.31 85 GLU A O 1
ATOM 666 N N . GLN A 1 86 ? -12.213 -2.059 5.206 1.00 94.25 86 GLN A N 1
ATOM 667 C CA . GLN A 1 86 ? -12.348 -3.518 5.273 1.00 94.25 86 GLN A CA 1
ATOM 668 C C . GLN A 1 86 ? -12.801 -4.042 6.646 1.00 94.25 86 GLN A C 1
ATOM 670 O O . GLN A 1 86 ? -13.123 -5.224 6.770 1.00 94.25 86 GLN A O 1
ATOM 675 N N . ASN A 1 87 ? -12.791 -3.208 7.689 1.00 95.38 87 ASN A N 1
ATOM 676 C CA . ASN A 1 87 ? -13.044 -3.609 9.075 1.00 95.38 87 ASN A CA 1
ATOM 677 C C . ASN A 1 87 ? -13.983 -2.611 9.761 1.00 95.38 87 ASN A C 1
ATOM 679 O O . ASN A 1 87 ? -13.596 -1.869 10.667 1.00 95.38 87 ASN A O 1
ATOM 683 N N . ASN A 1 88 ? -15.236 -2.615 9.327 1.00 96.81 88 ASN A N 1
ATOM 684 C CA . ASN A 1 88 ? -16.320 -1.858 9.936 1.00 96.81 88 ASN A CA 1
ATOM 685 C C . ASN A 1 88 ? -17.602 -2.697 9.974 1.00 96.81 88 ASN A C 1
ATOM 687 O O . ASN A 1 88 ? -17.725 -3.699 9.265 1.00 96.81 88 ASN A O 1
ATOM 691 N N . ASP A 1 89 ? -18.527 -2.286 10.831 1.00 96.50 89 ASP A N 1
ATOM 692 C CA . ASP A 1 89 ? -19.882 -2.815 10.912 1.00 96.50 89 ASP A CA 1
ATOM 693 C C . ASP A 1 89 ? -20.894 -1.670 11.102 1.00 96.50 89 ASP A C 1
ATOM 695 O O . ASP A 1 89 ? -20.548 -0.487 11.062 1.00 96.50 89 ASP A O 1
ATOM 699 N N . GLU A 1 90 ? -22.162 -2.012 11.328 1.00 97.88 90 GLU A N 1
ATOM 700 C CA . GLU A 1 90 ? -23.243 -1.039 11.538 1.00 97.88 90 GLU A CA 1
ATOM 701 C C . GLU A 1 90 ? -23.023 -0.109 12.750 1.00 97.88 90 GLU A C 1
ATOM 703 O O . GLU A 1 90 ? -23.676 0.930 12.856 1.00 97.88 90 GLU A O 1
ATOM 708 N N . LYS A 1 91 ? -22.116 -0.459 13.673 1.00 96.50 91 LYS A N 1
ATOM 709 C CA . LYS A 1 91 ? -21.782 0.313 14.881 1.00 96.50 91 LYS A CA 1
ATOM 710 C C . LYS A 1 91 ? -20.513 1.153 14.718 1.00 96.50 91 LYS A C 1
ATOM 712 O O . LYS A 1 91 ? -20.206 1.944 15.612 1.00 96.50 91 LYS A O 1
ATOM 717 N N . GLY A 1 92 ? -19.795 1.019 13.603 1.00 96.44 92 GLY A N 1
ATOM 718 C CA . GLY A 1 92 ? -18.634 1.835 13.263 1.00 96.44 92 GLY A CA 1
ATOM 719 C C . GLY A 1 92 ? -17.367 1.021 13.010 1.00 96.44 92 GLY A C 1
ATOM 720 O O . GLY A 1 92 ? -17.393 -0.049 12.409 1.00 96.44 92 GLY A O 1
ATOM 721 N N . ILE A 1 93 ? -16.222 1.576 13.415 1.00 97.25 93 ILE A N 1
ATOM 722 C CA . ILE A 1 93 ? -14.900 1.012 13.117 1.00 97.25 93 ILE A CA 1
ATOM 723 C C . ILE A 1 93 ? -14.613 -0.184 14.028 1.00 97.25 93 ILE A C 1
ATOM 725 O O . ILE A 1 93 ? -14.668 -0.063 15.253 1.00 97.25 93 ILE A O 1
ATOM 729 N N . VAL A 1 94 ? -14.194 -1.303 13.437 1.00 96.25 94 VAL A N 1
ATOM 730 C CA . VAL A 1 94 ? -13.739 -2.494 14.162 1.00 96.25 94 VAL A CA 1
ATOM 731 C C . VAL A 1 94 ? -12.214 -2.563 14.101 1.00 96.25 94 VAL A C 1
ATOM 733 O O . VAL A 1 94 ? -11.621 -3.223 13.245 1.00 96.25 94 VAL A O 1
ATOM 736 N N . TRP A 1 95 ? -11.555 -1.864 15.024 1.00 94.38 95 TRP A N 1
ATOM 737 C CA . TRP A 1 95 ? -10.102 -1.941 15.162 1.00 94.38 95 TRP A CA 1
ATOM 738 C C . TRP A 1 95 ? -9.647 -3.346 15.578 1.00 94.38 95 TRP A C 1
ATOM 740 O O . TRP A 1 95 ? -10.263 -3.980 16.434 1.00 94.38 95 TRP A O 1
ATOM 750 N N . LYS A 1 96 ? -8.541 -3.830 15.000 1.00 87.88 96 LYS A N 1
ATOM 751 C CA . LYS A 1 96 ? -7.931 -5.127 15.343 1.00 87.88 96 LYS A CA 1
ATOM 752 C C . LYS A 1 96 ? -6.447 -4.954 15.651 1.00 87.88 96 LYS A C 1
ATOM 754 O O . LYS A 1 96 ? -5.763 -4.190 14.978 1.00 87.88 96 LYS A O 1
ATOM 759 N N . GLY A 1 97 ? -5.936 -5.716 16.615 1.00 84.06 97 GLY A N 1
ATOM 760 C CA . GLY A 1 97 ? -4.500 -5.799 16.895 1.00 84.06 97 GLY A CA 1
ATOM 761 C C . GLY A 1 97 ? -3.878 -4.479 17.360 1.00 84.06 97 GLY A C 1
ATOM 762 O O . GLY A 1 97 ? -4.446 -3.769 18.190 1.00 84.06 97 GLY A O 1
ATOM 763 N N . GLU A 1 98 ? -2.679 -4.181 16.865 1.00 87.06 98 GLU A N 1
ATOM 764 C CA . GLU A 1 98 ? -1.842 -3.059 17.327 1.00 87.06 98 GLU A CA 1
ATOM 765 C C . GLU A 1 98 ? -2.235 -1.687 16.784 1.00 87.06 98 GLU A C 1
ATOM 767 O O . GLU A 1 98 ? -1.783 -0.673 17.300 1.00 87.06 98 GLU A O 1
ATOM 772 N N . ILE A 1 99 ? -3.104 -1.627 15.777 1.00 89.31 99 ILE A N 1
ATOM 773 C CA . ILE A 1 99 ? -3.558 -0.349 15.211 1.00 89.31 99 ILE A CA 1
ATOM 774 C C . ILE A 1 99 ? -4.774 0.230 15.945 1.00 89.31 99 ILE A C 1
ATOM 776 O O . ILE A 1 99 ? -5.220 1.328 15.620 1.00 89.31 99 ILE A O 1
ATOM 780 N N . ALA A 1 100 ? -5.334 -0.506 16.910 1.00 92.88 100 ALA A N 1
ATOM 781 C CA . ALA A 1 100 ? -6.397 0.012 17.757 1.00 92.88 100 ALA A CA 1
ATOM 782 C C . ALA A 1 100 ? -5.867 1.189 18.596 1.00 92.88 100 ALA A C 1
ATOM 784 O O . ALA A 1 100 ? -4.844 1.021 19.260 1.00 92.88 100 ALA A O 1
ATOM 785 N N . PRO A 1 101 ? -6.558 2.347 18.632 1.00 91.75 101 PRO A N 1
ATOM 786 C CA . PRO A 1 101 ? -6.099 3.502 19.407 1.00 91.75 101 PRO A CA 1
ATOM 787 C C . PRO A 1 101 ? -5.931 3.191 20.898 1.00 91.75 101 PRO A C 1
ATOM 789 O O . PRO A 1 101 ? -5.021 3.693 21.547 1.00 91.75 101 PRO A O 1
ATOM 792 N N . PHE A 1 102 ? -6.815 2.338 21.420 1.00 90.88 102 PHE A N 1
ATOM 793 C CA . PHE A 1 102 ? -6.782 1.807 22.776 1.00 90.88 102 PHE A CA 1
ATOM 794 C C . PHE A 1 102 ? -7.222 0.343 22.741 1.00 90.88 102 PHE A C 1
ATOM 796 O O . PHE A 1 102 ? -8.090 -0.028 21.949 1.00 90.88 102 PHE A O 1
ATOM 803 N N . LYS A 1 103 ? -6.654 -0.490 23.618 1.00 88.88 103 LYS A N 1
ATOM 804 C CA . LYS A 1 103 ? -7.046 -1.904 23.750 1.00 88.88 103 LYS A CA 1
ATOM 805 C C . LYS A 1 103 ? -8.351 -2.075 24.532 1.00 88.88 103 LYS A C 1
ATOM 807 O O . LYS A 1 103 ? -9.113 -2.995 24.257 1.00 88.88 103 LYS A O 1
ATOM 812 N N . VAL A 1 104 ? -8.605 -1.188 25.495 1.00 89.81 104 VAL A N 1
ATOM 813 C CA . VAL A 1 104 ? -9.787 -1.198 26.367 1.00 89.81 104 VAL A CA 1
ATOM 814 C C . VAL A 1 104 ? -10.298 0.233 26.527 1.00 89.81 104 VAL A C 1
ATOM 816 O O . VAL A 1 104 ? -9.509 1.156 26.714 1.00 89.81 104 VAL A O 1
ATOM 819 N N . ILE A 1 105 ? -11.620 0.414 26.473 1.00 92.06 105 ILE A N 1
ATOM 820 C CA . ILE A 1 105 ? -12.294 1.677 26.797 1.00 92.06 105 ILE A CA 1
ATOM 821 C C . ILE A 1 105 ? -13.092 1.458 28.083 1.00 92.06 105 ILE A C 1
ATOM 823 O O . ILE A 1 105 ? -14.056 0.693 28.096 1.00 92.06 105 ILE A O 1
ATOM 827 N N . LEU A 1 106 ? -12.694 2.125 29.166 1.00 93.12 106 LEU A N 1
ATOM 828 C CA . LEU A 1 106 ? -13.389 2.059 30.451 1.00 93.12 106 LEU A CA 1
ATOM 829 C C . LEU A 1 106 ? -14.443 3.170 30.543 1.00 93.12 106 LEU A C 1
ATOM 831 O O . LEU A 1 106 ? -14.111 4.352 30.466 1.00 93.12 106 LEU A O 1
ATOM 835 N N . ILE A 1 107 ? -15.710 2.795 30.740 1.00 94.00 107 ILE A N 1
ATOM 836 C CA . ILE A 1 107 ? -16.836 3.735 30.847 1.00 94.00 107 ILE A CA 1
ATOM 837 C C . ILE A 1 107 ? -17.410 3.684 32.265 1.00 94.00 107 ILE A C 1
ATOM 839 O O . ILE A 1 107 ? -17.905 2.650 32.710 1.00 94.00 107 ILE A O 1
ATOM 843 N N . SER A 1 108 ? -17.375 4.819 32.965 1.00 93.62 108 SER A N 1
ATOM 844 C CA . SER A 1 108 ? -17.966 4.975 34.296 1.00 93.62 108 SER A CA 1
ATOM 845 C C . SER A 1 108 ? -19.368 5.579 34.184 1.00 93.62 108 SER A C 1
ATOM 847 O O . SER A 1 108 ? -19.515 6.724 33.762 1.00 93.62 108 SER A O 1
ATOM 849 N N . LEU A 1 109 ? -20.404 4.806 34.530 1.00 93.25 109 LEU A N 1
ATOM 850 C CA . LEU A 1 109 ? -21.803 5.185 34.276 1.00 93.25 109 LEU A CA 1
ATOM 851 C C . LEU A 1 109 ? -22.346 6.260 35.236 1.00 93.25 109 LEU A C 1
ATOM 853 O O . LEU A 1 109 ? -23.147 7.089 34.821 1.00 93.25 109 LEU A O 1
ATOM 857 N N . GLU A 1 110 ? -21.921 6.261 36.506 1.00 92.62 110 GLU A N 1
ATOM 858 C CA . GLU A 1 110 ? -22.362 7.234 37.521 1.00 92.62 110 GLU A CA 1
ATOM 859 C C . GLU A 1 110 ? -21.184 7.694 38.387 1.00 92.62 110 GLU A C 1
ATOM 861 O O . GLU A 1 110 ? -20.864 7.125 39.434 1.00 92.62 110 GLU A O 1
ATOM 866 N N . VAL A 1 111 ? -20.524 8.758 37.938 1.00 88.75 111 VAL A N 1
ATOM 867 C CA . VAL A 1 111 ? -19.303 9.289 38.558 1.00 88.75 111 VAL A CA 1
ATOM 868 C C . VAL A 1 111 ? -19.545 10.012 39.888 1.00 88.75 111 VAL A C 1
ATOM 870 O O . VAL A 1 111 ? -18.597 10.209 40.653 1.00 88.75 111 VAL A O 1
ATOM 873 N N . LYS A 1 112 ? -20.788 10.408 40.207 1.00 92.19 112 LYS A N 1
ATOM 874 C CA . LYS A 1 112 ? -21.112 11.038 41.501 1.00 92.19 112 LYS A CA 1
ATOM 875 C C . LYS A 1 112 ? -21.192 10.009 42.622 1.00 92.19 112 LYS A C 1
ATOM 877 O O . LYS A 1 112 ? -20.979 10.347 43.790 1.00 92.19 112 LYS A O 1
ATOM 882 N N . GLN A 1 113 ? -21.468 8.747 42.294 1.00 95.69 113 GLN A N 1
ATOM 883 C CA . GLN A 1 113 ? -21.430 7.677 43.276 1.00 95.69 113 GLN A CA 1
ATOM 884 C C . GLN A 1 113 ? -19.971 7.311 43.575 1.00 95.69 113 GLN A C 1
ATOM 886 O O . GLN A 1 113 ? -19.278 6.703 42.762 1.00 95.69 113 GLN A O 1
ATOM 891 N N . LYS A 1 114 ? -19.515 7.631 44.794 1.00 93.75 114 LYS A N 1
ATOM 892 C CA . LYS A 1 114 ? -18.125 7.403 45.240 1.00 93.75 114 LYS A CA 1
ATOM 893 C C . LYS A 1 114 ? -17.627 5.978 44.982 1.00 93.75 114 LYS A C 1
ATOM 895 O O . LYS A 1 114 ? -16.479 5.799 44.603 1.00 93.75 114 LYS A O 1
ATOM 900 N N . LYS A 1 115 ? -18.489 4.970 45.157 1.00 94.44 115 LYS A N 1
ATOM 901 C CA . LYS A 1 115 ? -18.137 3.563 44.923 1.00 94.44 115 LYS A CA 1
ATOM 902 C C . LYS A 1 115 ? -17.755 3.303 43.461 1.00 94.44 115 LYS A C 1
ATOM 904 O O . LYS A 1 115 ? -16.693 2.745 43.213 1.00 94.44 115 LYS A O 1
ATOM 909 N N . VAL A 1 116 ? -18.591 3.732 42.512 1.00 94.25 116 VAL A N 1
ATOM 910 C CA . VAL A 1 116 ? -18.347 3.567 41.068 1.00 94.25 116 VAL A CA 1
ATOM 911 C C . VAL A 1 116 ? -17.099 4.329 40.639 1.00 94.25 116 VAL A C 1
ATOM 913 O O . VAL A 1 116 ? -16.263 3.765 39.935 1.00 94.25 116 VAL A O 1
ATOM 916 N N . LYS A 1 117 ? -16.924 5.565 41.121 1.00 94.12 117 LYS A N 1
ATOM 917 C CA . LYS A 1 117 ? -15.723 6.361 40.846 1.00 94.12 117 LYS A CA 1
ATOM 918 C C . LYS A 1 117 ? -14.446 5.658 41.323 1.00 94.12 117 LYS A C 1
ATOM 920 O O . LYS A 1 117 ? -13.549 5.438 40.518 1.00 94.12 117 LYS A O 1
ATOM 925 N N . ASN A 1 118 ? -14.394 5.257 42.595 1.00 94.44 118 ASN A N 1
ATOM 926 C CA . ASN A 1 118 ? -13.203 4.643 43.187 1.00 94.44 118 ASN A CA 1
ATOM 927 C C . ASN A 1 118 ? -12.811 3.338 42.474 1.00 94.44 118 ASN A C 1
ATOM 929 O O . ASN A 1 118 ? -11.640 3.146 42.168 1.00 94.44 118 ASN A O 1
ATOM 933 N N . ILE A 1 119 ? -13.788 2.477 42.162 1.00 94.31 119 ILE A N 1
ATOM 934 C CA . ILE A 1 119 ? -13.541 1.215 41.445 1.00 94.31 119 ILE A CA 1
ATOM 935 C C . ILE A 1 119 ? -13.068 1.481 40.008 1.00 94.31 119 ILE A C 1
ATOM 937 O O . ILE A 1 119 ? -12.157 0.815 39.526 1.00 94.31 119 ILE A O 1
ATOM 941 N N . SER A 1 120 ? -13.656 2.466 39.320 1.00 94.12 120 SER A N 1
ATOM 942 C CA . SER A 1 120 ? -13.233 2.827 37.958 1.00 94.12 120 SER A CA 1
ATOM 943 C C . SER A 1 120 ? -11.779 3.316 37.941 1.00 94.12 120 SER A C 1
ATOM 945 O O . SER A 1 120 ? -11.000 2.907 37.086 1.00 94.12 120 SER A O 1
ATOM 947 N N . GLU A 1 121 ? -11.392 4.160 38.902 1.00 92.50 121 GLU A N 1
ATOM 948 C CA . GLU A 1 121 ? -10.011 4.642 39.038 1.00 92.50 121 GLU A CA 1
ATOM 949 C C . GLU A 1 121 ? -9.031 3.520 39.408 1.00 92.50 121 GLU A C 1
ATOM 951 O O . GLU A 1 121 ? -7.895 3.517 38.935 1.00 92.50 121 GLU A O 1
ATOM 956 N N . GLU A 1 122 ? -9.454 2.563 40.236 1.00 93.44 122 GLU A N 1
ATOM 957 C CA . GLU A 1 122 ? -8.657 1.382 40.571 1.00 93.44 122 GLU A CA 1
ATOM 958 C C . GLU A 1 122 ? -8.400 0.510 39.337 1.00 93.44 122 GLU A C 1
ATOM 960 O O . GLU A 1 122 ? -7.244 0.205 39.047 1.00 93.44 122 GLU A O 1
ATOM 965 N N . PHE A 1 123 ? -9.441 0.179 38.564 1.00 92.94 123 PHE A N 1
ATOM 966 C CA . PHE A 1 123 ? -9.286 -0.584 37.322 1.00 92.94 123 PHE A CA 1
ATOM 967 C C . PHE A 1 123 ? -8.422 0.142 36.298 1.00 92.94 123 PHE A C 1
ATOM 969 O O . PHE A 1 123 ? -7.559 -0.482 35.687 1.00 92.94 123 PHE A O 1
ATOM 976 N N . TYR A 1 124 ? -8.611 1.454 36.133 1.00 93.25 124 TYR A N 1
ATOM 977 C CA . TYR A 1 124 ? -7.767 2.246 35.243 1.00 93.25 124 TYR A CA 1
ATOM 978 C C . TYR A 1 124 ? -6.290 2.118 35.631 1.00 93.25 124 TYR A C 1
ATOM 980 O O . TYR A 1 124 ? -5.459 1.814 34.783 1.00 93.25 124 TYR A O 1
ATOM 988 N N . LYS A 1 125 ? -5.964 2.262 36.924 1.00 92.44 125 LYS A N 1
ATOM 989 C CA . LYS A 1 125 ? -4.588 2.102 37.420 1.00 92.44 125 LYS A CA 1
ATOM 990 C C . LYS A 1 125 ? -4.054 0.689 37.215 1.00 92.44 125 LYS A C 1
ATOM 992 O O . LYS A 1 125 ? -2.898 0.551 36.849 1.00 92.44 125 LYS A O 1
ATOM 997 N N . GLN A 1 126 ? -4.867 -0.343 37.438 1.00 91.06 126 GLN A N 1
ATOM 998 C CA . GLN A 1 126 ? -4.458 -1.732 37.204 1.00 91.06 126 GLN A CA 1
ATOM 999 C C . GLN A 1 126 ? -4.129 -1.991 35.728 1.00 91.06 126 GLN A C 1
ATOM 1001 O O . GLN A 1 126 ? -3.185 -2.715 35.439 1.00 91.06 126 GLN A O 1
ATOM 1006 N N . MET A 1 127 ? -4.881 -1.379 34.809 1.00 88.12 127 MET A N 1
ATOM 1007 C CA . MET A 1 127 ? -4.658 -1.491 33.363 1.00 88.12 127 MET A CA 1
ATOM 1008 C C . MET A 1 127 ? -3.507 -0.606 32.852 1.00 88.12 127 MET A C 1
ATOM 1010 O O . MET A 1 127 ? -2.936 -0.910 31.810 1.00 88.12 127 MET A O 1
ATOM 1014 N N . ASP A 1 128 ? -3.164 0.475 33.562 1.00 79.75 128 ASP A N 1
ATOM 1015 C CA . ASP A 1 128 ? -2.051 1.387 33.235 1.00 79.75 128 ASP A CA 1
ATOM 1016 C C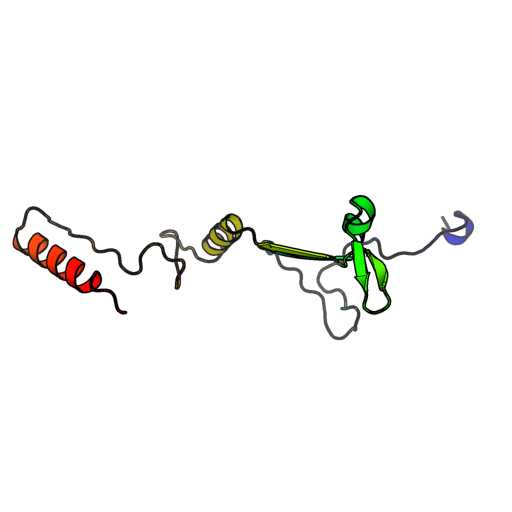 . ASP A 1 128 ? -0.684 0.868 33.733 1.00 79.75 128 ASP A C 1
ATOM 1018 O O . ASP A 1 128 ? 0.371 1.396 33.371 1.00 79.75 128 ASP A O 1
ATOM 1022 N N . ILE A 1 129 ? -0.669 -0.200 34.546 1.00 61.59 129 ILE A N 1
ATOM 1023 C CA . ILE A 1 129 ? 0.567 -0.912 34.889 1.00 61.59 129 ILE A CA 1
ATOM 1024 C C . ILE A 1 129 ? 1.020 -1.668 33.641 1.00 61.59 129 ILE A C 1
ATOM 1026 O O . ILE A 1 129 ? 0.566 -2.771 33.350 1.00 61.59 129 ILE A O 1
ATOM 1030 N N . LYS A 1 130 ? 1.913 -1.024 32.892 1.00 57.12 130 LYS A N 1
ATOM 1031 C CA . LYS A 1 130 ? 2.601 -1.582 31.729 1.00 57.12 130 LYS A CA 1
ATOM 1032 C C . LYS A 1 130 ? 3.136 -2.985 32.036 1.00 57.12 130 LYS A C 1
ATOM 1034 O O . LYS A 1 130 ? 3.962 -3.144 32.936 1.00 57.12 130 LYS A O 1
ATOM 1039 N N . GLU A 1 131 ? 2.727 -3.972 31.244 1.00 49.97 131 GLU A N 1
ATOM 1040 C CA . GLU A 1 131 ? 3.603 -5.106 30.951 1.00 49.97 131 GLU A CA 1
ATOM 1041 C C . GLU A 1 131 ? 4.873 -4.526 30.303 1.00 49.97 131 GLU A C 1
ATOM 1043 O O . GLU A 1 131 ? 4.793 -3.811 29.301 1.00 49.97 131 GLU A O 1
ATOM 1048 N N . ASN A 1 132 ? 6.021 -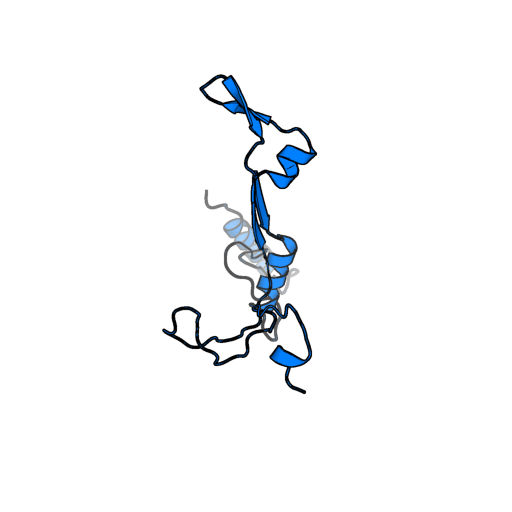4.739 30.954 1.00 38.00 132 ASN A N 1
ATOM 1049 C CA . ASN A 1 132 ? 7.341 -4.554 30.345 1.00 38.00 132 ASN A CA 1
ATOM 1050 C C . ASN A 1 132 ? 7.570 -5.617 29.272 1.00 38.00 132 ASN A C 1
ATOM 1052 O O . ASN A 1 132 ? 7.238 -6.791 29.558 1.00 38.00 132 ASN A O 1
#

Radius of gyration: 29.41 Å; chains: 1; bounding box: 61×37×93 Å

pLDDT: mean 93.47, std 8.37, range [38.0, 98.44]

Sequence (132 aa):
MDLKRDVKGIEYKDLRVVKEGEETIDRKSKIKITRAIEVGHIFKLGTKYAEALGAKFLDAEGKENPVIMGSYGIGVERTAASFIEQNNDEKGIVWKGEIAPFKVILISLEVKQKKVKNISEEFYKQMDIKEN

Secondary structure (DSSP, 8-state):
--HHHHSTT------SPP-TTPBPTTSSSB---------EEEEEEETHHHHHHT-EEE-TTS-EEEPPEEEEEE-HHHHHHHHHHHSEETTEE---GGGSS-S-----S-TTSHHHHHHHHHHHHHHHS---